Protein AF-A0A7N2MZD3-F1 (afdb_monomer_lite)

Organism: Quercus lobata (NCBI:txid97700)

Radius of gyration: 33.21 Å; chains: 1; bounding box: 101×62×62 Å

Secondary structure (DSSP, 8-state):
----------------SSSHHHHHHTT---S------HHHHHHHHHHHTT----HHHHHHHHTT---EEE-S-HHHHS---EEE--HHHHHHHHHHHHHHHHHHT--

InterPro domains:
  IPR001047 Small ribosomal subunit protein eS8 [PTHR10394] (31-103)
  IPR022309 Ribosomal protein eS8/ribosomal biogenesis NSA2 [PF01201] (56-85)

Sequence (107 aa):
MVRLNGMIKWMLYPIWEAAAVDEWLYNGDSESYTKKSNHVARKLEKHQQGHTLDAHIKEQFGGGRLLACISSRPGQCGRSDGYILEGKELEFCMKKIQRKKGKGAAA

Structure (mmCIF, N/CA/C/O backbone):
data_AF-A0A7N2MZD3-F1
#
_entry.id   AF-A0A7N2MZD3-F1
#
loop_
_atom_site.group_PDB
_atom_site.id
_atom_site.type_symbol
_atom_site.label_atom_id
_atom_site.label_alt_id
_atom_site.label_comp_id
_atom_site.label_asym_id
_atom_site.label_entity_id
_atom_site.label_seq_id
_atom_site.pdbx_PDB_ins_code
_atom_site.Cartn_x
_atom_site.Cartn_y
_atom_site.Cartn_z
_atom_site.occupancy
_atom_site.B_iso_or_equiv
_atom_site.auth_seq_id
_atom_site.auth_comp_id
_atom_site.auth_asym_id
_atom_site.auth_atom_id
_atom_site.pdbx_PDB_model_num
ATOM 1 N N . MET A 1 1 ? -79.446 -48.836 14.286 1.00 42.47 1 MET A N 1
ATOM 2 C CA . MET A 1 1 ? -78.400 -49.781 14.729 1.00 42.47 1 MET A CA 1
ATOM 3 C C . MET A 1 1 ? -77.262 -48.967 15.330 1.00 42.47 1 MET A C 1
ATOM 5 O O . MET A 1 1 ? -76.517 -48.332 14.600 1.00 42.47 1 MET A O 1
ATOM 9 N N . VAL A 1 2 ? -77.217 -48.891 16.658 1.00 41.22 2 VAL A N 1
ATOM 10 C CA . VAL A 1 2 ? -76.194 -48.176 17.432 1.00 41.22 2 VAL A CA 1
ATOM 11 C C . VAL A 1 2 ? -74.941 -49.045 17.505 1.00 41.22 2 VAL A C 1
ATOM 13 O O . VAL A 1 2 ? -75.045 -50.212 17.872 1.00 41.22 2 VAL A O 1
ATOM 16 N N . ARG A 1 3 ? -73.767 -48.473 17.228 1.00 41.06 3 ARG A N 1
ATOM 17 C CA . ARG A 1 3 ? -72.511 -48.858 17.889 1.00 41.06 3 ARG A CA 1
ATOM 18 C C . ARG A 1 3 ? -71.684 -47.605 18.155 1.00 41.06 3 ARG A C 1
ATOM 20 O O . ARG A 1 3 ? -70.949 -47.125 17.302 1.00 41.06 3 ARG A O 1
ATOM 27 N N . LEU A 1 4 ? -71.871 -47.091 19.365 1.00 46.78 4 LEU A N 1
ATOM 28 C CA . LEU A 1 4 ? -70.930 -46.231 20.064 1.00 46.78 4 LEU A CA 1
ATOM 29 C C . LEU A 1 4 ? -69.690 -47.064 20.416 1.00 46.78 4 LEU A C 1
ATOM 31 O O . LEU A 1 4 ? -69.814 -48.083 21.083 1.00 46.78 4 LEU A O 1
ATOM 35 N N . ASN A 1 5 ? -68.522 -46.601 19.984 1.00 40.19 5 ASN A N 1
ATOM 36 C CA . ASN A 1 5 ? -67.205 -46.879 20.558 1.00 40.19 5 ASN A CA 1
ATOM 37 C C . ASN A 1 5 ? -66.533 -45.493 20.548 1.00 40.19 5 ASN A C 1
ATOM 39 O O . ASN A 1 5 ? -66.245 -44.972 19.482 1.00 40.19 5 ASN A O 1
ATOM 43 N N . GLY A 1 6 ? -66.428 -44.733 21.633 1.00 44.78 6 GLY A N 1
ATOM 44 C CA . GLY A 1 6 ? -65.934 -45.151 22.933 1.00 44.78 6 GLY A CA 1
ATOM 45 C C . GLY A 1 6 ? -64.446 -44.826 23.046 1.00 44.78 6 GLY A C 1
ATOM 46 O O . GLY A 1 6 ? -63.675 -45.742 23.271 1.00 44.78 6 GLY A O 1
ATOM 47 N N . MET A 1 7 ? -64.036 -43.558 22.893 1.00 40.06 7 MET A N 1
ATOM 48 C CA . MET A 1 7 ? -62.778 -43.060 23.469 1.00 40.06 7 MET A CA 1
ATOM 49 C C . MET A 1 7 ? -62.974 -41.636 23.989 1.00 40.06 7 MET A C 1
ATOM 51 O O . MET A 1 7 ? -63.005 -40.646 23.263 1.00 40.06 7 MET A O 1
ATOM 55 N N . ILE A 1 8 ? -63.179 -41.596 25.297 1.00 46.06 8 ILE A N 1
ATOM 56 C CA . ILE A 1 8 ? -63.264 -40.431 26.159 1.00 46.06 8 ILE A CA 1
ATOM 57 C C . ILE A 1 8 ? -61.836 -39.938 26.437 1.00 46.06 8 ILE A C 1
ATOM 59 O O . ILE A 1 8 ? -60.972 -40.737 26.782 1.00 46.06 8 ILE A O 1
ATOM 63 N N . LYS A 1 9 ? -61.659 -38.610 26.373 1.00 38.53 9 LYS A N 1
ATOM 64 C CA . LYS A 1 9 ? -60.712 -37.807 27.170 1.00 38.53 9 LYS A CA 1
ATOM 65 C C . LYS A 1 9 ? -59.215 -38.033 26.940 1.00 38.53 9 LYS A C 1
ATOM 67 O O . LYS A 1 9 ? -58.627 -38.867 27.603 1.00 38.53 9 LYS A O 1
ATOM 72 N N . TRP A 1 10 ? -58.606 -37.112 26.188 1.00 29.91 10 TRP A N 1
ATOM 73 C CA . TRP A 1 10 ? -57.358 -36.440 26.587 1.00 29.91 10 TRP A CA 1
ATOM 74 C C . TRP A 1 10 ? -57.390 -34.980 26.125 1.00 29.91 10 TRP A C 1
ATOM 76 O O . TRP A 1 10 ? -56.801 -34.575 25.132 1.00 29.91 10 TRP A O 1
ATOM 86 N N . MET A 1 11 ? -58.149 -34.189 26.877 1.00 45.31 11 MET A N 1
ATOM 87 C CA . MET A 1 11 ? -57.912 -32.763 27.028 1.00 45.31 11 MET A CA 1
ATOM 88 C C . MET A 1 11 ? -56.778 -32.643 28.053 1.00 45.31 11 MET A C 1
ATOM 90 O O . MET A 1 11 ? -57.044 -32.846 29.233 1.00 45.31 11 MET A O 1
ATOM 94 N N . LEU A 1 12 ? -55.534 -32.422 27.612 1.00 42.78 12 LEU A N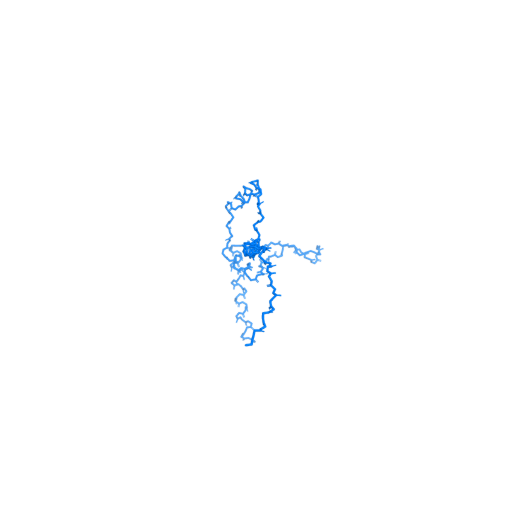 1
ATOM 95 C CA . LEU A 1 12 ? -54.458 -31.784 28.390 1.00 42.78 12 LEU A CA 1
ATOM 96 C C . LEU A 1 12 ? -53.228 -31.523 27.482 1.00 42.78 12 LEU A C 1
ATOM 98 O O . LEU A 1 12 ? -52.520 -32.460 27.147 1.00 42.78 12 LEU A O 1
ATOM 102 N N . TYR A 1 13 ? -53.063 -30.257 27.063 1.00 40.59 13 TYR A N 1
ATOM 103 C CA . TYR A 1 13 ? -51.835 -29.454 26.830 1.00 40.59 13 TYR A CA 1
ATOM 104 C C . TYR A 1 13 ? -50.516 -30.119 26.336 1.00 40.59 13 TYR A C 1
ATOM 106 O O . TYR A 1 13 ? -50.108 -31.135 26.887 1.00 40.59 13 TYR A O 1
ATOM 114 N N . PRO A 1 14 ? -49.763 -29.477 25.400 1.00 48.41 14 PRO A N 1
ATOM 115 C CA . PRO A 1 14 ? -49.371 -28.071 25.548 1.00 48.41 14 PRO A CA 1
ATOM 116 C C . PRO A 1 14 ? -49.496 -27.162 24.311 1.00 48.41 14 PRO A C 1
ATOM 118 O O . PRO A 1 14 ? -49.081 -27.461 23.199 1.00 48.41 14 PRO A O 1
ATOM 121 N N . ILE A 1 15 ? -49.989 -25.962 24.617 1.00 52.28 15 ILE A N 1
ATOM 122 C CA . ILE A 1 15 ? -50.055 -24.729 23.823 1.00 52.28 15 ILE A CA 1
ATOM 123 C C . ILE A 1 15 ? -48.730 -23.926 23.918 1.00 52.28 15 ILE A C 1
ATOM 125 O O . ILE A 1 15 ? -48.726 -22.722 23.721 1.00 52.28 15 ILE A O 1
ATOM 129 N N . TRP A 1 16 ? -47.573 -24.524 24.225 1.00 40.78 16 TRP A N 1
ATOM 130 C CA . TRP A 1 16 ? -46.384 -23.733 24.619 1.00 40.78 16 TRP A CA 1
ATOM 131 C C . TRP A 1 16 ? -45.083 -23.950 23.837 1.00 40.78 16 TRP A C 1
ATOM 133 O O . TRP A 1 16 ? -44.029 -23.550 24.313 1.00 40.78 16 TRP A O 1
ATOM 143 N N . GLU A 1 17 ? -45.128 -24.481 22.612 1.00 47.62 17 GLU A N 1
ATOM 144 C CA . GLU A 1 17 ? -43.896 -24.688 21.823 1.00 47.62 17 GLU A CA 1
ATOM 145 C C . GLU A 1 17 ? -43.940 -24.130 20.390 1.00 47.62 17 GLU A C 1
ATOM 147 O O . GLU A 1 17 ? -43.103 -24.466 19.565 1.00 47.62 17 GLU A O 1
ATOM 152 N N . ALA A 1 18 ? -44.903 -23.258 20.068 1.00 45.75 18 ALA A N 1
ATOM 153 C CA . ALA A 1 18 ? -45.000 -22.662 18.727 1.00 45.75 18 ALA A CA 1
ATOM 154 C C . ALA A 1 18 ? -44.612 -21.173 18.665 1.00 45.75 18 ALA A C 1
ATOM 156 O O . ALA A 1 18 ? -44.349 -20.667 17.582 1.00 45.75 18 ALA A O 1
ATOM 157 N N . ALA A 1 19 ? -44.525 -20.471 19.801 1.00 49.66 19 ALA A N 1
ATOM 158 C CA . ALA A 1 19 ? -44.110 -19.062 19.823 1.00 49.66 19 ALA A CA 1
ATOM 159 C C . ALA A 1 19 ? -42.587 -18.867 19.960 1.00 49.66 19 ALA A C 1
ATOM 161 O O . ALA A 1 19 ? -42.087 -17.790 19.668 1.00 49.66 19 ALA A O 1
ATOM 162 N N . ALA A 1 20 ? -41.839 -19.894 20.381 1.00 52.41 20 ALA A N 1
ATOM 163 C CA . ALA A 1 20 ? -40.414 -19.751 20.696 1.00 52.41 20 ALA A CA 1
ATOM 164 C C . ALA A 1 20 ? -39.468 -20.028 19.512 1.00 52.41 20 ALA A C 1
ATOM 166 O O . ALA A 1 20 ? -38.304 -19.644 19.568 1.00 52.41 20 ALA A O 1
ATOM 167 N N . VAL A 1 21 ? -39.934 -20.691 18.447 1.00 52.66 21 VAL A N 1
ATOM 168 C CA . VAL A 1 21 ? -39.064 -21.093 17.323 1.00 52.66 21 VAL A CA 1
ATOM 169 C C . VAL A 1 21 ? -38.962 -19.994 16.258 1.00 52.66 21 VAL A C 1
ATOM 171 O O . VAL A 1 21 ? -37.895 -19.817 15.676 1.00 52.66 21 VAL A O 1
ATOM 174 N N . ASP A 1 22 ? -40.015 -19.194 16.067 1.00 49.62 22 ASP A N 1
ATOM 175 C CA . ASP A 1 22 ? -40.008 -18.067 15.120 1.00 49.62 22 ASP A CA 1
ATOM 176 C C . ASP A 1 22 ? -39.159 -16.886 15.643 1.00 49.62 22 ASP A C 1
ATOM 178 O O . ASP A 1 22 ? -38.409 -16.266 14.891 1.00 49.62 22 ASP A O 1
ATOM 182 N N . GLU A 1 23 ? -39.148 -16.660 16.965 1.00 50.69 23 GLU A N 1
ATOM 183 C CA . GLU A 1 23 ? -38.257 -15.682 17.619 1.00 50.69 23 GLU A CA 1
ATOM 184 C C . GLU A 1 23 ? -36.780 -16.132 17.602 1.00 50.69 23 GLU A C 1
ATOM 186 O O . GLU A 1 23 ? -35.864 -15.308 17.606 1.00 50.69 23 GLU A O 1
ATOM 191 N N . TRP A 1 24 ? -36.521 -17.441 17.510 1.00 50.25 24 TRP A N 1
ATOM 192 C CA . TRP A 1 24 ? -35.166 -17.988 17.389 1.00 50.25 24 TRP A CA 1
ATOM 193 C C . TRP A 1 24 ? -34.631 -17.951 15.952 1.00 50.25 24 TRP A C 1
ATOM 195 O O . TRP A 1 24 ? -33.429 -17.760 15.757 1.00 50.25 24 TRP A O 1
ATOM 205 N N . LEU A 1 25 ? -35.501 -18.083 14.944 1.00 50.19 25 LEU A N 1
ATOM 206 C CA . LEU A 1 25 ? -35.098 -18.074 13.533 1.00 50.19 25 LEU A CA 1
ATOM 207 C C . LEU A 1 25 ? -34.857 -16.659 12.972 1.00 50.19 25 LEU A C 1
ATOM 209 O O . LEU A 1 25 ? -34.128 -16.516 11.993 1.00 50.19 25 LEU A O 1
ATOM 213 N N . TYR A 1 26 ? -35.371 -15.608 13.624 1.00 48.12 26 TYR A N 1
ATOM 214 C CA . TYR A 1 26 ? -35.079 -14.199 13.307 1.00 48.12 26 TYR A CA 1
ATOM 215 C C . TYR A 1 26 ? -33.842 -13.649 14.055 1.00 48.12 26 TYR A C 1
ATOM 217 O O . TYR A 1 26 ? -33.732 -12.462 14.343 1.00 48.12 26 TYR A O 1
ATOM 225 N N . ASN A 1 27 ? -32.873 -14.511 14.374 1.00 54.00 27 ASN A N 1
ATOM 226 C CA . ASN A 1 27 ? -31.508 -14.112 14.758 1.00 54.00 27 ASN A CA 1
ATOM 227 C C . ASN A 1 27 ? -30.482 -14.502 13.672 1.00 54.00 27 ASN A C 1
ATOM 229 O O . ASN A 1 27 ? -29.294 -14.668 13.947 1.00 54.00 27 ASN A O 1
ATOM 233 N N . GLY A 1 28 ? -30.963 -14.685 12.439 1.00 48.44 28 GLY A N 1
ATOM 234 C CA . GLY A 1 28 ? -30.265 -15.337 11.333 1.00 48.44 28 GLY A CA 1
ATOM 235 C C . GLY A 1 28 ? -29.480 -14.447 10.369 1.00 48.44 28 GLY A C 1
ATOM 236 O O . GLY A 1 28 ? -29.092 -14.963 9.333 1.00 48.44 28 GLY A O 1
ATOM 237 N N . ASP A 1 29 ? -29.198 -13.182 10.693 1.00 45.97 29 ASP A N 1
ATOM 238 C CA . ASP A 1 29 ? -28.241 -12.349 9.940 1.00 45.97 29 ASP A CA 1
ATOM 239 C C . ASP A 1 29 ? -27.135 -11.841 10.875 1.00 45.97 29 ASP A C 1
ATOM 241 O O . ASP A 1 29 ? -26.994 -10.659 11.195 1.00 45.97 29 ASP A O 1
ATOM 245 N N . SER A 1 30 ? -26.334 -12.781 11.373 1.00 45.34 30 SER A N 1
ATOM 246 C CA . SER A 1 30 ? -25.140 -12.502 12.164 1.00 45.34 30 SER A CA 1
ATOM 247 C C . SER A 1 30 ? -23.967 -12.077 11.274 1.00 45.34 30 SER A C 1
ATOM 249 O O . SER A 1 30 ? -22.936 -12.748 11.228 1.00 45.34 30 SER A O 1
ATOM 251 N N . GLU A 1 31 ? -24.069 -10.925 10.614 1.00 50.78 31 GLU A N 1
ATOM 252 C CA . GLU A 1 31 ? -22.880 -10.183 10.189 1.00 50.78 31 GLU A CA 1
ATOM 253 C C . GLU A 1 31 ? -22.340 -9.377 11.386 1.00 50.78 31 GLU A C 1
ATOM 255 O O . GLU A 1 31 ? -22.548 -8.180 11.554 1.00 50.78 31 GLU A O 1
ATOM 260 N N . SER A 1 32 ? -21.572 -10.047 12.248 1.00 46.28 32 SER A N 1
ATOM 261 C CA . SER A 1 32 ? -20.537 -9.423 13.093 1.00 46.28 32 SER A CA 1
ATOM 262 C C . SER A 1 32 ? -20.939 -8.383 14.162 1.00 46.28 32 SER A C 1
ATOM 264 O O . SER A 1 32 ? -20.096 -7.569 14.555 1.00 46.28 32 SER A O 1
ATOM 266 N N . TYR A 1 33 ? -22.135 -8.436 14.760 1.00 49.81 33 TYR A N 1
ATOM 267 C CA . TYR A 1 33 ? -22.408 -7.666 15.990 1.00 49.81 33 TYR A CA 1
ATOM 268 C C . TYR A 1 33 ? -21.764 -8.325 17.223 1.00 49.81 33 TYR A C 1
ATOM 270 O O . TYR A 1 33 ? -22.411 -8.739 18.183 1.00 49.81 33 TYR A O 1
ATOM 278 N N . THR A 1 34 ? -20.435 -8.425 17.216 1.00 63.47 34 THR A N 1
ATOM 279 C CA . THR A 1 34 ? -19.696 -8.579 18.468 1.00 63.47 34 THR A CA 1
ATOM 280 C C . THR A 1 34 ? -19.910 -7.284 19.243 1.00 63.47 34 THR A C 1
ATOM 282 O O . THR A 1 34 ? -19.538 -6.211 18.766 1.00 63.47 34 THR A O 1
ATOM 285 N N . LYS A 1 35 ? -20.557 -7.338 20.415 1.00 74.12 35 LYS A N 1
ATOM 286 C CA . LYS A 1 35 ? -20.652 -6.172 21.305 1.00 74.12 35 LYS A CA 1
ATOM 287 C C . LYS A 1 35 ? -19.229 -5.722 21.644 1.00 74.12 35 LYS A C 1
ATOM 289 O O . LYS A 1 35 ? -18.559 -6.318 22.485 1.00 74.12 35 LYS A O 1
ATOM 294 N N . LYS A 1 36 ? -18.736 -4.702 20.940 1.00 78.38 36 LYS A N 1
ATOM 295 C CA . LYS A 1 36 ? -17.403 -4.143 21.170 1.00 78.38 36 LYS A CA 1
ATOM 296 C C . LYS A 1 36 ? -17.432 -3.394 22.495 1.00 78.38 36 LYS A C 1
ATOM 298 O O . LYS A 1 36 ? -18.380 -2.669 22.785 1.00 78.38 36 LYS A O 1
ATOM 303 N N . SER A 1 37 ? -16.390 -3.556 23.306 1.00 89.12 37 SER A N 1
ATOM 304 C CA . SER A 1 37 ? -16.270 -2.783 24.541 1.00 89.12 37 SER A CA 1
ATOM 305 C C . SER A 1 37 ? -16.165 -1.287 24.222 1.00 89.12 37 SER A C 1
ATOM 307 O O . SER A 1 37 ? -15.588 -0.898 23.201 1.00 89.12 37 SER A O 1
ATOM 309 N N . ASN A 1 38 ? -16.666 -0.431 25.118 1.00 87.56 38 ASN A N 1
ATOM 310 C CA . ASN A 1 38 ? -16.595 1.032 24.967 1.00 87.56 38 ASN A CA 1
ATOM 311 C C . ASN A 1 38 ? -15.159 1.527 24.716 1.00 87.56 38 ASN A C 1
ATOM 313 O O . ASN A 1 38 ? -14.926 2.506 24.008 1.00 87.56 38 ASN A O 1
ATOM 317 N N . HIS A 1 39 ? -14.170 0.810 25.255 1.00 88.56 39 HIS A N 1
ATOM 318 C CA . HIS A 1 39 ? -12.763 1.096 25.017 1.00 88.56 39 HIS A CA 1
ATOM 319 C C . HIS A 1 39 ? -12.351 0.875 23.550 1.00 88.56 39 HIS A C 1
ATOM 321 O O . HIS A 1 39 ? -11.632 1.700 22.984 1.00 88.56 39 HIS A O 1
ATOM 327 N N . VAL A 1 40 ? -12.808 -0.217 22.926 1.00 89.12 40 VAL A N 1
ATOM 328 C CA . VAL A 1 40 ? -12.543 -0.530 21.513 1.00 89.12 40 VAL A CA 1
ATOM 329 C C . VAL A 1 40 ? -13.286 0.437 20.596 1.00 89.12 40 VAL A C 1
ATOM 331 O O . VAL A 1 40 ? -12.683 0.935 19.650 1.00 89.12 40 VAL A O 1
ATOM 334 N N . ALA A 1 41 ? -14.547 0.759 20.898 1.00 87.81 41 ALA A N 1
ATOM 335 C CA . ALA A 1 41 ? -15.337 1.711 20.113 1.00 87.81 41 ALA A CA 1
ATOM 336 C C . ALA A 1 41 ? -14.648 3.082 20.020 1.00 87.81 41 ALA A C 1
ATOM 338 O O . ALA A 1 41 ? -14.373 3.569 18.927 1.00 87.81 41 ALA A O 1
ATOM 339 N N . ARG A 1 42 ? -14.229 3.633 21.164 1.00 89.50 42 ARG A N 1
ATOM 340 C CA . ARG A 1 42 ? -13.484 4.899 21.231 1.00 89.50 42 ARG A CA 1
ATOM 341 C C . ARG A 1 42 ? -12.132 4.842 20.507 1.00 89.50 42 ARG A C 1
ATOM 343 O O . ARG A 1 42 ? -11.674 5.850 19.978 1.00 89.50 42 ARG A O 1
ATOM 350 N N . LYS A 1 43 ? -11.458 3.685 20.487 1.00 91.25 43 LY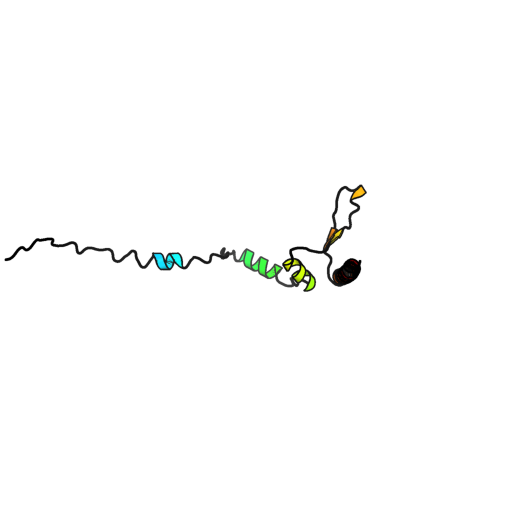S A N 1
ATOM 351 C CA . LYS A 1 43 ? -10.201 3.505 19.738 1.00 91.25 43 LYS A CA 1
ATOM 352 C C . LYS A 1 43 ? -10.449 3.533 18.228 1.00 91.25 43 LYS A C 1
ATOM 354 O O . LYS A 1 43 ? -9.702 4.189 17.512 1.00 91.25 43 LYS A O 1
ATOM 359 N N . LEU A 1 44 ? -11.501 2.858 17.764 1.00 87.75 44 LEU A N 1
ATOM 360 C CA . LEU A 1 44 ? -11.897 2.860 16.354 1.00 87.75 44 LEU A CA 1
ATOM 361 C C . LEU A 1 44 ? -12.297 4.259 15.891 1.00 87.75 44 LEU A C 1
ATOM 363 O O . LEU A 1 44 ? -11.822 4.699 14.852 1.00 87.75 44 LEU A O 1
ATOM 367 N N . GLU A 1 45 ? -13.088 4.974 16.688 1.00 87.19 45 GLU A N 1
ATOM 368 C CA . GLU A 1 45 ? -13.487 6.351 16.393 1.00 87.19 45 GLU A CA 1
ATOM 369 C C . GLU A 1 45 ? -12.261 7.263 16.230 1.00 87.19 45 GLU A C 1
ATOM 371 O O . GLU A 1 45 ? -12.132 7.960 15.228 1.00 87.19 45 GLU A O 1
ATOM 376 N N . LYS A 1 46 ? -11.290 7.173 17.149 1.00 90.00 46 LYS A N 1
ATOM 377 C CA . LYS A 1 46 ? -10.019 7.906 17.037 1.00 90.00 46 LYS A CA 1
ATOM 378 C C . LYS A 1 46 ? -9.206 7.530 15.798 1.00 90.00 46 LYS A C 1
ATOM 380 O O . LYS A 1 46 ? -8.565 8.396 15.223 1.00 90.00 46 LYS A O 1
ATOM 385 N N . HIS A 1 47 ? -9.196 6.258 15.397 1.00 87.44 47 HIS A N 1
ATOM 386 C CA . HIS A 1 47 ? -8.472 5.814 14.200 1.00 87.44 47 HIS A CA 1
ATOM 387 C C . HIS A 1 47 ? -9.160 6.249 12.898 1.00 87.44 47 HIS A C 1
ATOM 389 O O . HIS A 1 47 ? -8.496 6.399 11.878 1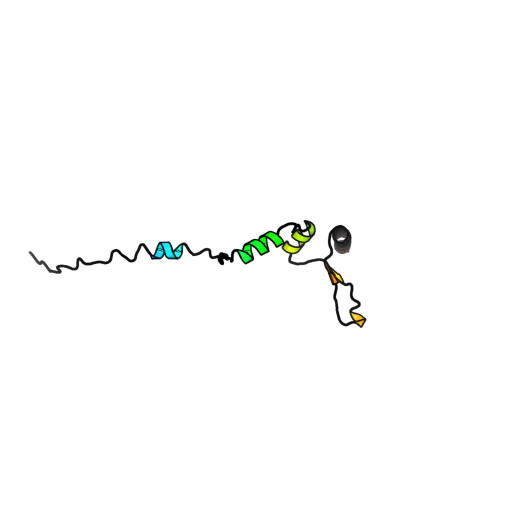.00 87.44 47 HIS A O 1
ATOM 395 N N . GLN A 1 48 ? -10.484 6.417 12.914 1.00 84.81 48 GLN A N 1
ATOM 396 C CA . GLN A 1 48 ? -11.260 6.849 11.751 1.00 84.81 48 GLN A CA 1
ATOM 397 C C . GLN A 1 48 ? -11.145 8.356 11.504 1.00 84.81 48 GLN A C 1
ATOM 399 O O . GLN A 1 48 ? -11.257 8.803 10.362 1.00 84.81 48 GLN A O 1
ATOM 404 N N . GLN A 1 49 ? -10.892 9.143 12.552 1.00 84.50 49 GLN A N 1
ATOM 405 C CA . GLN A 1 49 ? -10.679 10.584 12.444 1.00 84.50 49 GLN A CA 1
ATOM 406 C C . GLN A 1 49 ? -9.470 10.881 11.539 1.00 84.50 49 GLN A C 1
ATOM 408 O O . GLN A 1 49 ? -8.331 10.571 11.873 1.00 84.50 49 GLN A O 1
ATOM 413 N N . GLY A 1 50 ? -9.730 11.471 10.368 1.00 79.62 50 GLY A N 1
ATOM 414 C CA . GLY A 1 50 ? -8.704 11.816 9.375 1.00 79.62 50 GLY A CA 1
ATOM 415 C C . GLY A 1 50 ? -8.303 10.682 8.424 1.00 79.62 50 GLY A C 1
ATOM 416 O O . GLY A 1 50 ? -7.468 10.900 7.547 1.00 79.62 50 GLY A O 1
ATOM 417 N N . HIS A 1 51 ? -8.909 9.493 8.534 1.00 80.25 51 HIS A N 1
ATOM 418 C CA . HIS A 1 51 ? -8.616 8.364 7.650 1.00 80.25 51 HIS A CA 1
ATOM 419 C C . HIS A 1 51 ? -9.301 8.533 6.284 1.00 80.25 51 HIS A C 1
ATOM 421 O O . HIS A 1 51 ? -10.334 7.928 5.981 1.00 80.25 51 HIS A O 1
ATOM 427 N N . THR A 1 52 ? -8.712 9.376 5.441 1.00 81.69 52 THR A N 1
ATOM 428 C CA . THR A 1 52 ? -9.140 9.568 4.053 1.00 81.69 52 THR A CA 1
ATOM 429 C C . THR A 1 52 ? -8.135 8.914 3.112 1.00 81.69 52 THR A C 1
ATOM 431 O O . THR A 1 52 ? -6.950 9.224 3.144 1.00 81.69 52 THR A O 1
ATOM 434 N N . LEU A 1 53 ? -8.611 7.969 2.298 1.00 82.19 53 LEU A N 1
ATOM 435 C CA . LEU A 1 53 ? -7.820 7.338 1.239 1.00 82.19 53 LEU A CA 1
ATOM 436 C C . LEU A 1 53 ? -8.109 8.017 -0.098 1.00 82.19 53 LEU A C 1
ATOM 438 O O . LEU A 1 53 ? -9.268 8.350 -0.376 1.00 82.19 53 LEU A O 1
ATOM 442 N N . ASP A 1 54 ? -7.073 8.150 -0.924 1.00 86.56 54 ASP A N 1
ATOM 443 C CA . ASP A 1 54 ? -7.193 8.649 -2.293 1.00 86.56 54 ASP A CA 1
ATOM 444 C C . ASP A 1 54 ? -8.145 7.777 -3.128 1.00 86.56 54 ASP A C 1
ATOM 446 O O . ASP A 1 54 ? -8.217 6.553 -2.961 1.00 86.56 54 ASP A O 1
ATOM 450 N N . ALA A 1 55 ? -8.891 8.411 -4.034 1.00 88.44 55 ALA A N 1
ATOM 451 C CA . ALA A 1 55 ? -9.899 7.733 -4.844 1.00 88.44 55 ALA A CA 1
ATOM 452 C C . ALA A 1 55 ? -9.297 6.641 -5.745 1.00 88.44 55 ALA A C 1
ATOM 454 O O . ALA A 1 55 ? -9.875 5.558 -5.849 1.00 88.44 55 ALA A O 1
ATOM 455 N N . HIS A 1 56 ? -8.118 6.873 -6.330 1.00 86.38 56 HIS A N 1
ATOM 456 C CA . HIS A 1 56 ? -7.478 5.899 -7.218 1.00 86.38 56 HIS A CA 1
ATOM 457 C C . HIS A 1 56 ? -6.989 4.666 -6.454 1.00 86.38 56 HIS A C 1
ATOM 459 O O . HIS A 1 56 ? -7.032 3.548 -6.963 1.00 86.38 56 HIS A O 1
ATOM 465 N N . ILE A 1 57 ? -6.555 4.851 -5.205 1.00 89.06 57 ILE A N 1
ATOM 466 C CA . ILE A 1 57 ? -6.152 3.743 -4.336 1.00 89.06 57 ILE A CA 1
ATOM 467 C C . ILE A 1 57 ? -7.389 2.908 -3.959 1.00 89.06 57 ILE A C 1
ATOM 469 O O . ILE A 1 57 ? -7.341 1.680 -4.018 1.00 89.06 57 ILE A O 1
ATOM 473 N N . LYS A 1 58 ? -8.526 3.549 -3.645 1.00 88.75 58 LYS A N 1
ATOM 474 C CA . LYS A 1 58 ? -9.799 2.846 -3.380 1.00 88.75 58 LYS A CA 1
ATOM 475 C C . LYS A 1 58 ? -10.250 1.986 -4.561 1.00 88.75 58 LYS A C 1
ATOM 477 O O . LYS A 1 58 ? -10.687 0.857 -4.353 1.00 88.75 58 LYS A O 1
ATOM 482 N N . GLU A 1 59 ? -10.115 2.489 -5.785 1.00 88.94 59 GLU A N 1
ATOM 483 C CA . GLU A 1 59 ? -10.435 1.727 -6.996 1.00 88.94 59 GLU A CA 1
ATOM 484 C C . GLU A 1 59 ? -9.561 0.467 -7.120 1.00 88.94 59 GLU A C 1
ATOM 486 O O . GLU A 1 59 ? -10.066 -0.627 -7.378 1.00 88.94 59 GLU A O 1
ATOM 491 N N . GLN A 1 60 ? -8.256 0.584 -6.852 1.00 90.19 60 GLN A N 1
ATOM 492 C CA . GLN A 1 60 ? -7.336 -0.558 -6.884 1.00 90.19 60 GLN A CA 1
ATOM 493 C C . GLN A 1 60 ? -7.631 -1.606 -5.808 1.00 90.19 60 GLN A C 1
ATOM 495 O O . GLN A 1 60 ? -7.477 -2.803 -6.067 1.00 90.19 60 GLN A O 1
ATOM 500 N N . PHE A 1 61 ? -8.098 -1.184 -4.627 1.00 89.50 61 PHE A N 1
ATOM 501 C CA . PHE A 1 61 ? -8.571 -2.114 -3.600 1.00 89.50 61 PHE A CA 1
ATOM 502 C C . PHE A 1 61 ? -9.762 -2.945 -4.091 1.00 89.50 61 PHE A C 1
ATOM 504 O O . PHE A 1 61 ? -9.797 -4.145 -3.831 1.00 89.50 61 PHE A O 1
ATOM 511 N N . GLY A 1 62 ? -10.679 -2.352 -4.864 1.00 90.19 62 GLY A N 1
ATOM 512 C CA . GLY A 1 62 ? -11.773 -3.089 -5.507 1.00 90.19 62 GLY A CA 1
ATOM 513 C C . GLY A 1 62 ? -11.287 -4.137 -6.516 1.00 90.19 62 GLY A C 1
ATOM 514 O O . GLY A 1 62 ? -11.879 -5.205 -6.637 1.00 90.19 62 GLY A O 1
ATOM 515 N N . GLY A 1 63 ? -10.171 -3.868 -7.199 1.00 88.44 63 GLY A N 1
ATOM 516 C CA . GLY A 1 63 ? -9.531 -4.809 -8.124 1.00 88.44 63 GLY A CA 1
ATOM 517 C C . GLY A 1 63 ? -8.638 -5.870 -7.465 1.00 88.44 63 GLY A C 1
ATOM 518 O O . GLY A 1 63 ? -8.115 -6.735 -8.170 1.00 88.44 63 GLY A O 1
ATOM 519 N N . GLY A 1 64 ? -8.405 -5.799 -6.149 1.00 92.00 64 GLY A N 1
ATOM 520 C CA . GLY A 1 64 ? -7.557 -6.738 -5.401 1.00 92.00 64 GLY A CA 1
ATOM 521 C C . GLY A 1 64 ? -6.063 -6.695 -5.755 1.00 92.00 64 GLY A C 1
ATOM 522 O O . GLY A 1 64 ? -5.306 -7.577 -5.350 1.00 92.00 64 GLY A O 1
ATOM 523 N N . ARG A 1 65 ? -5.613 -5.698 -6.529 1.00 91.12 65 ARG A N 1
ATOM 524 C CA . ARG A 1 65 ? -4.221 -5.559 -6.983 1.00 91.12 65 ARG A CA 1
ATOM 525 C C . ARG A 1 65 ? -3.779 -4.108 -6.862 1.00 91.12 65 ARG A C 1
ATOM 527 O O . ARG A 1 65 ? -4.369 -3.234 -7.486 1.00 91.12 65 ARG A O 1
ATOM 534 N N . LEU A 1 66 ? -2.702 -3.879 -6.115 1.00 92.94 66 LEU A N 1
ATOM 535 C CA . LEU A 1 66 ? -2.113 -2.556 -5.907 1.00 92.94 66 LEU A CA 1
ATOM 536 C C . LEU A 1 66 ? -0.848 -2.384 -6.747 1.00 92.94 66 LEU A C 1
ATOM 538 O O . LEU A 1 66 ? -0.089 -3.336 -6.957 1.00 92.94 66 LEU A O 1
ATOM 542 N N . LEU A 1 67 ? -0.610 -1.159 -7.211 1.00 92.25 67 LEU A N 1
ATOM 543 C CA . LEU A 1 67 ? 0.657 -0.796 -7.840 1.00 92.25 67 LEU A CA 1
ATOM 544 C C . LEU A 1 67 ? 1.666 -0.359 -6.772 1.00 92.25 67 LEU A C 1
ATOM 546 O O . LEU A 1 67 ? 1.375 0.489 -5.931 1.00 92.25 67 LEU A O 1
ATOM 550 N N . ALA A 1 68 ? 2.871 -0.921 -6.834 1.00 94.75 68 ALA A N 1
ATOM 551 C CA . ALA A 1 68 ? 3.954 -0.641 -5.900 1.00 94.75 68 ALA A CA 1
ATOM 552 C C . ALA A 1 68 ? 5.288 -0.479 -6.638 1.00 94.75 68 ALA A C 1
ATOM 554 O O . ALA A 1 68 ? 5.489 -1.034 -7.723 1.00 94.75 68 ALA A O 1
ATOM 555 N N . CYS A 1 69 ? 6.201 0.276 -6.034 1.00 93.81 69 CYS A N 1
ATOM 556 C CA . CYS A 1 69 ? 7.574 0.435 -6.489 1.00 93.81 69 CYS A CA 1
ATOM 557 C C . CYS A 1 69 ? 8.506 -0.410 -5.617 1.00 93.81 69 CYS A C 1
ATOM 559 O O . CYS A 1 69 ? 8.473 -0.304 -4.391 1.00 93.81 69 CYS A O 1
ATOM 561 N N . ILE A 1 70 ? 9.350 -1.231 -6.246 1.00 94.62 70 ILE A N 1
ATOM 562 C CA . ILE A 1 70 ? 10.414 -1.960 -5.548 1.00 94.62 70 ILE A CA 1
ATOM 563 C C . ILE A 1 70 ? 11.565 -0.982 -5.314 1.00 94.62 70 ILE A C 1
ATOM 565 O O . ILE A 1 70 ? 12.139 -0.458 -6.267 1.00 94.62 70 ILE A O 1
ATOM 569 N N . SER A 1 71 ? 11.898 -0.741 -4.049 1.00 92.81 71 SER A N 1
ATOM 570 C CA . SER A 1 71 ? 12.993 0.149 -3.648 1.00 92.81 71 SER A CA 1
ATOM 571 C C . SER A 1 71 ? 14.272 -0.614 -3.295 1.00 92.81 71 SER A C 1
ATOM 573 O O . SER A 1 71 ? 15.349 -0.020 -3.209 1.00 92.81 71 SER A O 1
ATOM 575 N N . SER A 1 72 ? 14.184 -1.933 -3.108 1.00 93.19 72 SER A N 1
ATOM 576 C CA . SER A 1 72 ? 15.339 -2.788 -2.844 1.00 93.19 72 SER A CA 1
ATOM 577 C C . SER A 1 72 ? 16.095 -3.190 -4.122 1.00 93.19 72 SER A C 1
ATOM 579 O O . SER A 1 72 ? 15.632 -3.016 -5.250 1.00 93.19 72 SER A O 1
ATOM 581 N N . ARG A 1 73 ? 17.300 -3.755 -3.942 1.00 92.12 73 ARG A N 1
ATOM 582 C CA . ARG A 1 73 ? 18.137 -4.311 -5.019 1.00 92.12 73 ARG A CA 1
ATOM 583 C C . ARG A 1 73 ? 18.146 -5.842 -4.942 1.00 92.12 73 ARG A C 1
ATOM 585 O O . ARG A 1 73 ? 19.126 -6.409 -4.454 1.00 92.12 73 ARG A O 1
ATOM 592 N N . PRO A 1 74 ? 17.095 -6.528 -5.417 1.00 93.69 74 PRO A N 1
ATOM 593 C CA . PRO A 1 74 ? 16.861 -7.944 -5.124 1.00 93.69 74 PRO A CA 1
ATOM 594 C C . PRO A 1 74 ? 18.013 -8.870 -5.518 1.00 93.69 74 PRO A C 1
ATOM 596 O O . PRO A 1 74 ? 18.266 -9.844 -4.820 1.00 93.69 74 PRO A O 1
ATOM 599 N N . GLY A 1 75 ? 18.771 -8.538 -6.567 1.00 93.75 75 GLY A N 1
ATOM 600 C CA . GLY A 1 75 ? 19.939 -9.324 -6.978 1.00 93.75 75 GLY A CA 1
ATOM 601 C C . GLY A 1 75 ? 21.126 -9.289 -6.006 1.00 93.75 75 GLY A C 1
ATOM 602 O O . GLY A 1 75 ? 22.011 -10.123 -6.121 1.00 93.75 75 GLY A O 1
ATOM 603 N N . GLN A 1 76 ? 21.164 -8.340 -5.068 1.00 94.31 76 GLN A N 1
ATOM 604 C CA . GLN A 1 76 ? 22.225 -8.227 -4.058 1.00 94.31 76 GLN A CA 1
ATOM 605 C C . GLN A 1 76 ? 21.719 -8.622 -2.672 1.00 94.31 76 GLN A C 1
ATOM 607 O O . GLN A 1 76 ? 22.373 -9.377 -1.962 1.00 94.31 76 GLN A O 1
ATOM 612 N N . CYS A 1 77 ? 20.544 -8.122 -2.283 1.00 87.56 77 CYS A N 1
ATOM 613 C CA . CYS A 1 77 ? 19.990 -8.364 -0.952 1.00 87.56 77 CYS A CA 1
ATOM 614 C C . CYS A 1 77 ? 19.045 -9.572 -0.866 1.00 87.56 77 CYS A C 1
ATOM 616 O O . CYS A 1 77 ? 18.597 -9.893 0.230 1.00 87.56 77 CYS A O 1
ATOM 618 N N . GLY A 1 78 ? 18.708 -10.227 -1.984 1.00 94.25 78 GLY A N 1
ATOM 619 C CA . GLY A 1 78 ? 17.796 -11.381 -2.009 1.00 94.25 78 GLY A CA 1
ATOM 620 C C . GLY A 1 78 ? 16.350 -11.050 -1.625 1.00 94.25 78 GLY A C 1
ATOM 621 O O . GLY A 1 78 ? 15.550 -11.953 -1.395 1.00 94.25 78 GLY A O 1
ATOM 622 N N . ARG A 1 79 ? 16.008 -9.759 -1.528 1.00 94.44 79 ARG A N 1
ATOM 623 C CA . ARG A 1 79 ? 14.708 -9.262 -1.067 1.00 94.44 79 ARG A CA 1
ATOM 624 C C . ARG A 1 79 ? 14.133 -8.230 -2.028 1.00 94.44 79 ARG A C 1
ATOM 626 O O . ARG A 1 79 ? 14.871 -7.392 -2.549 1.00 94.44 79 ARG A O 1
ATOM 633 N N . SER A 1 80 ? 12.813 -8.253 -2.196 1.00 93.25 80 SER A N 1
ATOM 634 C CA . SER A 1 80 ? 12.039 -7.325 -3.034 1.00 93.25 80 SER A CA 1
ATOM 635 C C . SER A 1 80 ? 11.113 -6.470 -2.169 1.00 93.25 80 SER A C 1
ATOM 637 O O . SER A 1 80 ? 9.894 -6.606 -2.229 1.00 93.25 80 SER A O 1
ATOM 639 N N . ASP A 1 81 ? 11.704 -5.628 -1.324 1.00 94.56 81 ASP A N 1
ATOM 640 C CA . ASP A 1 81 ? 10.965 -4.685 -0.487 1.00 94.56 81 ASP A CA 1
ATOM 641 C C . ASP A 1 81 ? 10.631 -3.413 -1.293 1.00 94.56 81 ASP A C 1
ATOM 643 O O . ASP A 1 81 ? 11.347 -3.027 -2.226 1.00 94.56 81 ASP A O 1
ATOM 647 N N . GLY A 1 82 ? 9.527 -2.756 -0.945 1.00 94.62 82 GLY A N 1
ATOM 648 C CA . GLY A 1 82 ? 9.003 -1.628 -1.707 1.00 94.62 82 GLY A CA 1
ATOM 649 C C . GLY A 1 82 ? 7.902 -0.865 -0.983 1.00 94.62 82 GLY A C 1
ATOM 650 O O . GLY A 1 82 ? 7.571 -1.166 0.162 1.00 94.62 82 GLY A O 1
ATOM 651 N N . TYR A 1 83 ? 7.341 0.126 -1.669 1.00 94.50 83 TYR A N 1
ATOM 652 C CA . TYR A 1 83 ? 6.254 0.967 -1.166 1.00 94.50 83 TYR A CA 1
ATOM 653 C C . TYR A 1 83 ? 5.122 1.085 -2.195 1.00 94.50 83 TYR A C 1
ATOM 655 O O . TYR A 1 83 ? 5.336 0.912 -3.398 1.00 94.50 83 TYR A O 1
ATOM 663 N N . ILE A 1 84 ? 3.904 1.341 -1.715 1.00 93.75 84 ILE A N 1
ATOM 664 C CA . ILE A 1 84 ? 2.706 1.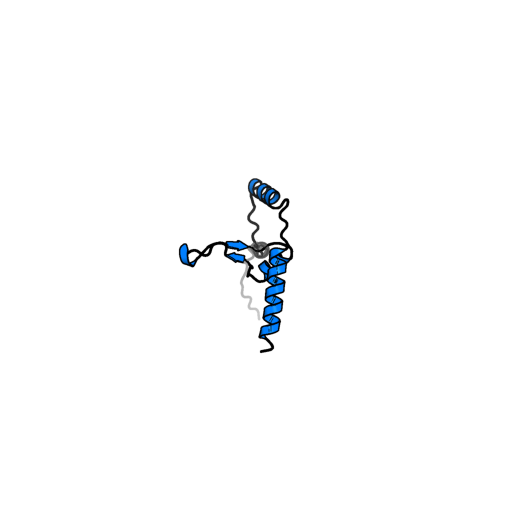507 -2.552 1.00 93.75 84 ILE A CA 1
ATOM 665 C C . ILE A 1 84 ? 2.760 2.878 -3.232 1.00 93.75 84 ILE A C 1
ATOM 667 O O . ILE A 1 84 ? 3.178 3.858 -2.622 1.00 93.75 84 ILE A O 1
ATOM 671 N N . LEU A 1 85 ? 2.357 2.944 -4.502 1.00 93.44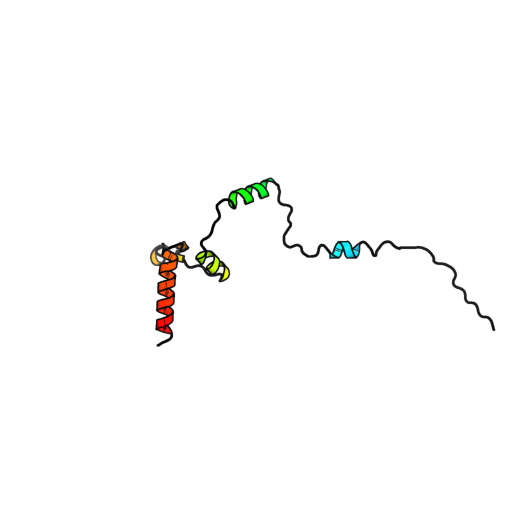 85 LEU A N 1
ATOM 672 C CA . LEU A 1 85 ? 2.295 4.211 -5.228 1.00 93.44 85 LEU A CA 1
ATOM 673 C C . LEU A 1 85 ? 1.060 5.013 -4.810 1.00 93.44 85 LEU A C 1
ATOM 675 O O . LEU A 1 85 ? -0.061 4.511 -4.884 1.00 93.44 85 LEU A O 1
ATOM 679 N N . GLU A 1 86 ? 1.262 6.284 -4.464 1.00 90.56 86 GLU A N 1
ATOM 680 C CA . GLU A 1 86 ? 0.198 7.198 -4.038 1.00 90.56 86 GLU A CA 1
ATOM 681 C C . GLU A 1 86 ? 0.219 8.511 -4.844 1.00 90.56 86 GLU A C 1
ATOM 683 O O . GLU A 1 86 ? 1.234 8.899 -5.435 1.00 90.56 86 GLU A O 1
ATOM 688 N N . GLY A 1 87 ? -0.924 9.204 -4.891 1.00 90.12 87 GLY A N 1
ATOM 689 C CA . GLY A 1 87 ? -1.060 10.539 -5.484 1.00 90.12 87 GLY A CA 1
ATOM 690 C C . GLY A 1 87 ? -0.495 10.672 -6.908 1.00 90.12 87 GLY A C 1
ATOM 691 O O . GLY A 1 87 ? -0.802 9.885 -7.805 1.00 90.12 87 GLY A O 1
ATOM 692 N N . LYS A 1 88 ? 0.361 11.683 -7.127 1.00 91.19 88 LYS A N 1
ATOM 693 C CA . LYS A 1 88 ? 0.912 12.022 -8.456 1.00 91.19 88 LYS A CA 1
ATOM 694 C C . LYS A 1 88 ? 1.774 10.912 -9.064 1.00 91.19 88 LYS A C 1
ATOM 696 O O . LYS A 1 88 ? 1.807 10.765 -10.288 1.00 91.19 88 LYS A O 1
ATOM 701 N N . GLU A 1 89 ? 2.487 10.148 -8.237 1.00 91.25 89 GLU A N 1
ATOM 702 C CA . GLU A 1 89 ? 3.325 9.043 -8.716 1.00 91.25 89 GLU A CA 1
ATOM 703 C C . GLU A 1 89 ? 2.464 7.926 -9.307 1.00 91.25 89 GLU A C 1
ATOM 705 O O . GLU A 1 89 ? 2.781 7.375 -10.369 1.00 91.25 89 GLU A O 1
ATOM 710 N N . LEU A 1 90 ? 1.329 7.651 -8.658 1.00 91.25 90 LEU A N 1
ATOM 711 C CA . LEU A 1 90 ? 0.373 6.663 -9.124 1.00 91.25 90 LEU A CA 1
ATOM 712 C C . LEU A 1 90 ? -0.231 7.062 -10.476 1.00 91.25 90 LEU A C 1
ATOM 714 O O . LEU A 1 90 ? -0.208 6.266 -11.420 1.00 91.25 90 LEU A O 1
ATOM 718 N N . GLU A 1 91 ? -0.680 8.312 -10.610 1.00 91.06 91 GLU A N 1
ATOM 719 C CA . GLU A 1 91 ? -1.221 8.831 -11.871 1.00 91.06 91 GLU A CA 1
ATOM 720 C C . GLU A 1 91 ? -0.220 8.718 -13.029 1.00 91.06 91 GLU A C 1
ATOM 722 O O . GLU A 1 91 ? -0.573 8.341 -14.153 1.00 91.06 91 GLU A O 1
ATOM 727 N N . PHE A 1 92 ? 1.048 9.046 -12.772 1.00 91.81 92 PHE A N 1
ATOM 728 C CA . PHE A 1 92 ? 2.105 8.974 -13.775 1.00 91.81 92 PHE A CA 1
ATOM 729 C C . PHE A 1 92 ? 2.340 7.538 -14.255 1.00 91.81 92 PHE A C 1
ATOM 731 O O . PHE A 1 92 ? 2.450 7.286 -15.463 1.00 91.81 92 PHE A O 1
ATOM 738 N N . CYS A 1 93 ? 2.386 6.588 -13.320 1.00 91.38 93 CYS A N 1
ATOM 739 C CA . CYS A 1 93 ? 2.573 5.179 -13.634 1.00 91.38 93 CYS A CA 1
ATOM 740 C C . CYS A 1 93 ? 1.378 4.619 -14.425 1.00 91.38 93 CYS A C 1
ATOM 742 O O . CYS A 1 93 ? 1.569 3.993 -15.472 1.00 91.38 93 CYS A O 1
ATOM 744 N N . MET A 1 94 ? 0.145 4.935 -14.010 1.00 89.62 94 MET A N 1
ATOM 745 C CA . MET A 1 94 ? -1.079 4.526 -14.710 1.00 89.62 94 MET A CA 1
ATOM 746 C C . MET A 1 94 ? -1.112 5.036 -16.157 1.00 89.62 94 MET A C 1
ATOM 748 O O . MET A 1 94 ? -1.333 4.249 -17.082 1.00 89.62 94 MET A O 1
ATOM 752 N N . LYS A 1 95 ? -0.790 6.320 -16.381 1.00 90.88 95 LYS A N 1
ATOM 753 C CA . LYS A 1 95 ? -0.688 6.909 -17.730 1.00 90.88 95 LYS A CA 1
ATOM 754 C C . LYS A 1 95 ? 0.324 6.161 -18.603 1.00 90.88 95 LYS A C 1
ATOM 756 O O . LYS A 1 95 ? 0.060 5.903 -19.780 1.00 90.88 95 LYS A O 1
ATOM 761 N N . LYS A 1 96 ? 1.482 5.774 -18.055 1.00 89.62 96 LYS A N 1
ATOM 762 C CA . LYS A 1 96 ? 2.488 4.989 -18.794 1.00 89.62 96 LYS A CA 1
ATOM 763 C C . LYS A 1 96 ? 1.998 3.583 -19.141 1.00 89.62 96 LYS A C 1
ATOM 765 O O . LYS A 1 96 ? 2.200 3.146 -20.276 1.00 89.62 96 LYS A O 1
ATOM 770 N N . ILE A 1 97 ? 1.346 2.891 -18.207 1.00 88.50 97 ILE A N 1
ATOM 771 C CA . ILE A 1 97 ? 0.818 1.537 -18.429 1.00 88.50 97 ILE A CA 1
ATOM 772 C C . ILE A 1 97 ? -0.247 1.549 -19.531 1.00 88.50 97 ILE A C 1
ATOM 774 O O . ILE A 1 97 ? -0.169 0.747 -20.463 1.00 88.50 97 ILE A O 1
ATOM 778 N N . GLN A 1 98 ? -1.190 2.493 -19.484 1.00 87.44 98 GLN A N 1
ATOM 779 C CA . GLN A 1 98 ? -2.241 2.633 -20.499 1.00 87.44 98 GLN A CA 1
ATOM 780 C C . GLN A 1 98 ? -1.657 2.892 -21.895 1.00 87.44 98 GLN A C 1
ATOM 782 O O . GLN A 1 98 ? -2.020 2.215 -22.858 1.00 87.44 98 GLN A O 1
ATOM 787 N N . ARG A 1 99 ? -0.676 3.800 -22.003 1.00 88.44 99 ARG A N 1
ATOM 788 C CA . ARG A 1 99 ? 0.026 4.079 -23.270 1.00 88.44 99 ARG A CA 1
ATOM 789 C C . ARG A 1 99 ? 0.757 2.856 -23.823 1.00 88.44 99 ARG A C 1
ATOM 791 O O . ARG A 1 99 ? 0.795 2.678 -25.037 1.00 88.44 99 ARG A O 1
ATOM 798 N N . LYS A 1 100 ? 1.353 2.026 -22.961 1.00 86.44 100 LYS A N 1
ATOM 799 C CA . LYS A 1 100 ? 2.029 0.789 -23.382 1.00 86.44 100 LYS A CA 1
ATOM 800 C C . LYS A 1 100 ? 1.022 -0.266 -23.843 1.00 86.44 100 LYS A C 1
ATOM 802 O O . LYS A 1 100 ? 1.242 -0.885 -24.879 1.00 86.44 100 LYS A O 1
ATOM 807 N N . LYS A 1 101 ? -0.092 -0.428 -23.122 1.00 80.44 101 LYS A N 1
ATOM 808 C CA . LYS A 1 101 ? -1.157 -1.378 -23.475 1.00 80.44 101 LYS A CA 1
ATOM 809 C C . LYS A 1 101 ? -1.755 -1.072 -24.854 1.00 80.44 101 LYS A C 1
ATOM 811 O O . LYS A 1 101 ? -1.924 -1.989 -25.645 1.00 80.44 101 LYS A O 1
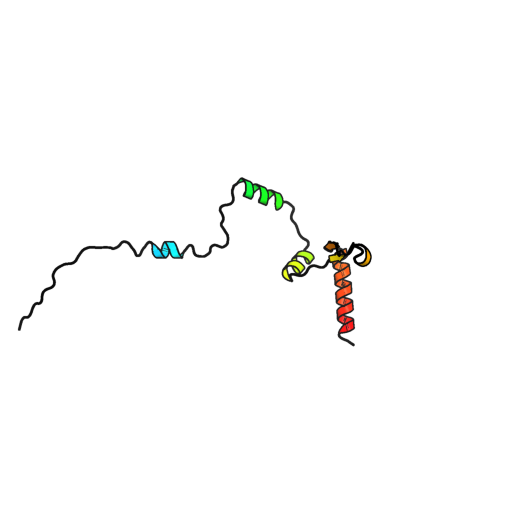ATOM 816 N N . GLY A 1 102 ? -1.983 0.205 -25.174 1.00 68.12 102 GLY A N 1
ATOM 817 C CA . GLY A 1 102 ? -2.494 0.616 -26.489 1.00 68.12 102 GLY A CA 1
ATOM 818 C C . GLY A 1 102 ? -1.534 0.367 -27.661 1.00 68.12 102 GLY A C 1
ATOM 819 O O . GLY A 1 102 ? -1.986 0.168 -28.779 1.00 68.12 102 GLY A O 1
ATOM 820 N N . LYS A 1 103 ? -0.215 0.333 -27.423 1.00 59.91 103 LYS A N 1
ATOM 821 C CA . LYS A 1 103 ? 0.786 0.060 -28.471 1.00 59.91 103 LYS A CA 1
ATOM 822 C C . LYS A 1 103 ? 1.007 -1.430 -28.741 1.00 59.91 103 LYS A C 1
ATOM 824 O O . LYS A 1 103 ? 1.408 -1.778 -29.840 1.00 59.91 103 LYS A O 1
ATOM 829 N N . GLY A 1 104 ? 0.766 -2.294 -27.753 1.00 55.31 104 GLY A N 1
ATOM 830 C CA . GLY A 1 104 ? 0.941 -3.746 -27.888 1.00 55.31 104 GLY A CA 1
ATOM 831 C C . GLY A 1 104 ? -0.259 -4.486 -28.486 1.00 55.31 104 GLY A C 1
ATOM 832 O O . GLY A 1 104 ? -0.126 -5.655 -28.802 1.00 55.31 104 GLY A O 1
ATOM 833 N N . ALA A 1 105 ? -1.417 -3.831 -28.623 1.00 50.59 105 ALA A N 1
ATOM 834 C CA . ALA A 1 105 ? -2.610 -4.403 -29.260 1.00 50.59 105 ALA A CA 1
ATOM 835 C C . ALA A 1 105 ? -2.707 -4.093 -30.770 1.00 50.59 105 ALA A C 1
ATOM 837 O O . ALA A 1 105 ? -3.644 -4.535 -31.424 1.00 50.59 105 ALA A O 1
ATOM 838 N N . ALA A 1 106 ? -1.765 -3.308 -31.304 1.00 46.91 106 ALA A N 1
ATOM 839 C CA . ALA A 1 106 ? -1.672 -2.933 -32.718 1.00 46.91 106 ALA A CA 1
ATOM 840 C C . ALA A 1 106 ? -0.442 -3.556 -33.414 1.00 46.91 106 ALA A C 1
ATOM 842 O O . ALA A 1 106 ? -0.043 -3.085 -34.478 1.00 46.91 106 ALA A O 1
ATOM 843 N N . ALA A 1 107 ? 0.171 -4.567 -32.790 1.00 42.38 107 ALA A N 1
ATOM 844 C CA . ALA A 1 107 ? 1.284 -5.354 -33.314 1.00 42.38 107 ALA A CA 1
ATOM 845 C C . ALA A 1 107 ? 0.901 -6.835 -33.324 1.00 42.38 107 ALA A C 1
ATOM 847 O O . ALA A 1 107 ? 0.197 -7.247 -32.372 1.00 42.38 107 ALA A O 1
#

Foldseek 3Di:
DDDDDDDDDDPDDDPPDPPPVVVVVVVPPPPDPPVDPPVVVVVVVVVVVVPDADPVQVVVVVVVDFDWDFPDDCVVPVDRDTGTDDDPRVVVVVVVVVVVVVVVVVD

pLDDT: mean 73.78, std 20.9, range [29.91, 94.75]